Protein AF-A0A966VGM2-F1 (afdb_monomer_lite)

Radius of gyration: 14.32 Å; chains: 1; bounding box: 36×23×39 Å

Structure (mmCIF, N/CA/C/O backbone):
data_AF-A0A966VGM2-F1
#
_entry.id   AF-A0A966VGM2-F1
#
loop_
_atom_site.group_PDB
_atom_site.id
_atom_site.type_symbol
_atom_site.label_atom_id
_atom_site.label_alt_id
_atom_site.label_comp_id
_atom_site.label_asym_id
_atom_site.label_entity_id
_atom_site.label_seq_id
_atom_site.pdbx_PDB_ins_code
_atom_site.Cartn_x
_atom_site.Cartn_y
_atom_site.Cartn_z
_atom_site.occupancy
_atom_site.B_iso_or_equiv
_atom_site.auth_seq_id
_atom_site.auth_comp_id
_atom_site.auth_asym_id
_atom_site.auth_atom_id
_atom_site.pdbx_PDB_model_num
ATOM 1 N N . MET A 1 1 ? -4.845 -1.650 6.986 1.00 97.81 1 MET A N 1
ATOM 2 C CA . MET A 1 1 ? -4.794 -2.638 5.882 1.00 97.81 1 MET A CA 1
ATOM 3 C C . MET A 1 1 ? -4.108 -2.008 4.676 1.00 97.81 1 MET A C 1
ATOM 5 O O . MET A 1 1 ? -4.682 -1.084 4.110 1.00 97.81 1 MET A O 1
ATOM 9 N N . THR A 1 2 ? -2.915 -2.464 4.280 1.00 98.44 2 THR A N 1
ATOM 10 C CA . THR A 1 2 ? -2.231 -1.922 3.086 1.00 98.44 2 THR A CA 1
ATOM 11 C C . THR A 1 2 ? -2.669 -2.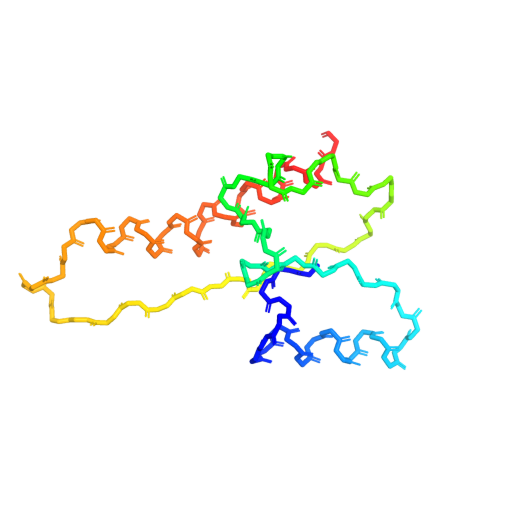641 1.805 1.00 98.44 2 THR A C 1
ATOM 13 O O . THR A 1 2 ? -2.985 -3.825 1.851 1.00 98.44 2 THR A O 1
ATOM 16 N N . GLY A 1 3 ? -2.741 -1.945 0.665 1.00 97.94 3 GLY A N 1
ATOM 17 C CA . GLY A 1 3 ? -3.244 -2.524 -0.595 1.00 97.94 3 GLY A CA 1
ATOM 18 C C . GLY A 1 3 ? -4.753 -2.800 -0.575 1.00 97.94 3 GLY A C 1
ATOM 19 O O . GLY A 1 3 ? -5.237 -3.751 -1.186 1.00 97.94 3 GLY A O 1
ATOM 20 N N . SER A 1 4 ? -5.501 -2.012 0.199 1.00 97.88 4 SER A N 1
ATOM 21 C CA . SER A 1 4 ? -6.901 -2.281 0.550 1.00 97.88 4 SER A CA 1
ATOM 22 C C . SER A 1 4 ? -7.918 -2.118 -0.591 1.00 97.88 4 SER A C 1
ATOM 24 O O . SER A 1 4 ? -9.064 -2.544 -0.446 1.00 97.88 4 SER A O 1
ATOM 26 N N . ASN A 1 5 ? -7.551 -1.514 -1.726 1.00 96.75 5 ASN A N 1
ATOM 27 C CA . ASN A 1 5 ? -8.532 -1.074 -2.721 1.00 96.75 5 ASN A CA 1
ATOM 28 C C . ASN A 1 5 ? -8.879 -2.136 -3.787 1.00 96.75 5 ASN A C 1
ATOM 30 O O . ASN A 1 5 ? -9.870 -1.997 -4.508 1.00 96.75 5 ASN A O 1
ATOM 34 N N . ALA A 1 6 ? -8.090 -3.205 -3.928 1.00 94.88 6 ALA A N 1
ATOM 35 C CA . ALA A 1 6 ? -8.329 -4.246 -4.932 1.00 94.88 6 ALA A CA 1
ATOM 36 C C . ALA A 1 6 ? -7.828 -5.633 -4.496 1.00 94.88 6 ALA A C 1
ATOM 38 O O . ALA A 1 6 ? -7.146 -5.777 -3.485 1.00 94.88 6 ALA A O 1
ATOM 39 N N . GLY A 1 7 ? -8.178 -6.659 -5.281 1.00 96.38 7 GLY A N 1
ATOM 40 C CA . GLY A 1 7 ? -7.643 -8.017 -5.146 1.00 96.38 7 GLY A CA 1
ATOM 41 C C . GLY A 1 7 ? -7.805 -8.616 -3.746 1.00 96.38 7 GLY A C 1
ATOM 42 O O . GLY A 1 7 ? -8.860 -8.492 -3.120 1.00 96.38 7 GLY A O 1
ATOM 43 N N . LEU A 1 8 ? -6.738 -9.261 -3.268 1.00 97.31 8 LEU A N 1
ATO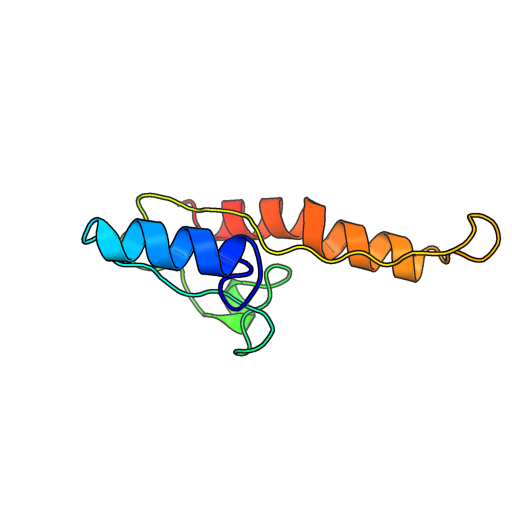M 44 C CA . LEU A 1 8 ? -6.683 -9.901 -1.951 1.00 97.31 8 LEU A CA 1
ATOM 45 C C . LEU A 1 8 ? -6.891 -8.900 -0.810 1.00 97.31 8 LEU A C 1
ATOM 47 O O . LEU A 1 8 ? -7.647 -9.193 0.113 1.00 97.31 8 LEU A O 1
ATOM 51 N N . GLY A 1 9 ? -6.301 -7.705 -0.893 1.00 97.81 9 GLY A N 1
ATOM 52 C CA . GLY A 1 9 ? -6.454 -6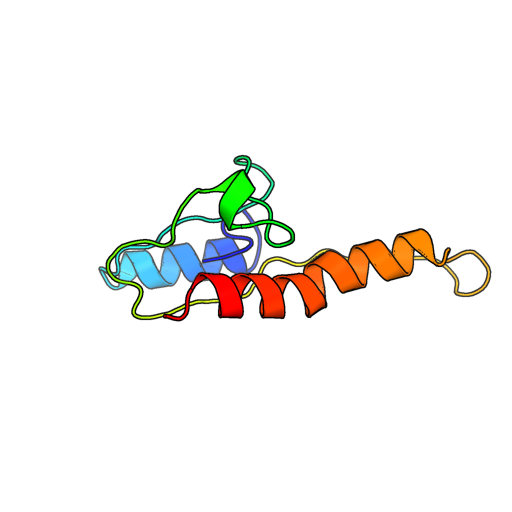.685 0.144 1.00 97.81 9 GLY A CA 1
ATOM 53 C C . GLY A 1 9 ? -7.913 -6.271 0.334 1.00 97.81 9 GLY A C 1
ATOM 54 O O . GLY A 1 9 ? -8.405 -6.272 1.459 1.00 97.81 9 GLY A O 1
ATOM 55 N N . LYS A 1 10 ? -8.654 -6.036 -0.758 1.00 98.19 10 LYS A N 1
ATOM 56 C CA . LYS A 1 10 ? -10.099 -5.745 -0.688 1.00 98.19 10 LYS A CA 1
ATOM 57 C C . LYS A 1 10 ? -10.912 -6.916 -0.126 1.00 98.19 10 LYS A C 1
ATOM 59 O O . LYS A 1 10 ? -11.875 -6.699 0.605 1.00 98.19 10 LYS A O 1
ATOM 64 N N . ALA A 1 11 ? -10.538 -8.155 -0.447 1.00 98.50 11 ALA A N 1
ATOM 65 C CA . ALA A 1 11 ? -11.197 -9.332 0.116 1.00 98.50 11 ALA A CA 1
ATOM 66 C C . ALA A 1 11 ? -10.988 -9.432 1.638 1.00 98.50 11 ALA A C 1
ATOM 68 O O . ALA A 1 11 ? -11.945 -9.706 2.361 1.00 98.50 11 ALA A O 1
ATOM 69 N N . ILE A 1 12 ? -9.776 -9.143 2.125 1.00 98.25 12 ILE A N 1
ATOM 70 C CA . ILE A 1 12 ? -9.463 -9.103 3.560 1.00 98.25 12 ILE A CA 1
ATOM 71 C C . ILE A 1 12 ? -10.252 -7.990 4.256 1.00 98.25 12 ILE A C 1
ATOM 73 O O . ILE A 1 12 ? -10.866 -8.254 5.285 1.00 98.25 12 ILE A O 1
ATOM 77 N N . VAL A 1 13 ? -10.309 -6.782 3.678 1.00 98.44 13 VAL A N 1
ATOM 78 C CA . VAL A 1 13 ? -11.156 -5.687 4.193 1.00 98.44 13 VAL A CA 1
ATOM 79 C C . VAL A 1 13 ? -12.595 -6.161 4.369 1.00 98.44 13 VAL A C 1
ATOM 81 O O . VAL A 1 13 ? -13.149 -6.046 5.456 1.00 98.44 13 VAL A O 1
ATOM 84 N N . ASN A 1 14 ? -13.199 -6.720 3.316 1.00 98.38 14 ASN A N 1
ATOM 85 C CA . ASN A 1 14 ? -14.594 -7.156 3.358 1.00 98.38 14 ASN A CA 1
ATOM 86 C C . ASN A 1 14 ? -14.829 -8.231 4.429 1.00 98.38 14 ASN A C 1
ATOM 88 O O . ASN A 1 14 ? -15.871 -8.228 5.081 1.00 98.38 14 ASN A O 1
ATOM 92 N N . ALA A 1 15 ? -13.874 -9.147 4.609 1.00 98.31 15 ALA A N 1
ATOM 93 C CA . ALA A 1 15 ? -13.946 -10.167 5.648 1.00 98.31 15 ALA A CA 1
ATOM 94 C C . ALA A 1 15 ? -13.882 -9.549 7.052 1.00 98.31 15 ALA A C 1
ATOM 96 O O . ALA A 1 15 ? -14.713 -9.882 7.890 1.00 98.31 15 ALA A O 1
ATOM 97 N N . LEU A 1 16 ? -12.954 -8.618 7.296 1.00 98.06 16 LEU A N 1
ATOM 98 C CA . LEU A 1 16 ? -12.821 -7.932 8.584 1.00 98.06 16 LEU A CA 1
ATOM 99 C C . LEU A 1 16 ? -14.066 -7.100 8.921 1.00 98.06 16 LEU A C 1
ATOM 101 O O . LEU A 1 16 ? -14.592 -7.217 10.023 1.00 98.06 16 LEU A O 1
ATOM 105 N N . LEU A 1 17 ? -14.586 -6.338 7.954 1.00 97.81 17 LEU A N 1
ATOM 106 C CA . LEU A 1 17 ? -15.810 -5.549 8.127 1.00 97.81 17 LEU A CA 1
ATOM 107 C C . LEU A 1 17 ? -17.030 -6.431 8.433 1.00 97.81 17 LEU A C 1
ATOM 109 O O . LEU A 1 17 ? -17.880 -6.049 9.226 1.00 97.81 17 LEU A O 1
ATOM 113 N N . LYS A 1 18 ? -17.115 -7.632 7.842 1.00 98.31 18 LYS A N 1
ATOM 114 C CA . LYS A 1 18 ? -18.188 -8.600 8.134 1.00 98.31 18 LYS A CA 1
ATOM 115 C C . LYS A 1 18 ? -18.140 -9.132 9.575 1.00 98.31 18 LYS A C 1
ATOM 117 O O . LYS A 1 18 ? -19.148 -9.629 10.067 1.00 98.31 18 LYS A O 1
ATOM 122 N N . HIS A 1 19 ? -16.981 -9.055 10.219 1.00 97.62 19 HIS A N 1
ATOM 123 C CA . HIS A 1 19 ? -16.765 -9.442 11.611 1.00 97.62 19 HIS A CA 1
ATOM 124 C C . HIS A 1 19 ? -16.698 -8.224 12.552 1.00 97.62 19 HIS A C 1
ATOM 126 O O . HIS A 1 19 ? -16.119 -8.322 13.630 1.00 97.62 19 HIS A O 1
ATOM 132 N N . ASP A 1 20 ? -17.290 -7.092 12.148 1.00 96.94 20 ASP A N 1
ATOM 133 C CA . ASP A 1 20 ? -17.430 -5.866 12.947 1.00 96.94 20 ASP A CA 1
ATOM 134 C C . ASP A 1 20 ? -16.095 -5.248 13.410 1.00 96.94 20 ASP A C 1
ATOM 136 O O . ASP A 1 20 ? -16.027 -4.547 14.421 1.00 96.94 20 ASP A O 1
ATOM 140 N N . HIS A 1 21 ? -15.015 -5.483 12.660 1.00 97.88 21 HIS A N 1
ATOM 141 C CA . HIS A 1 21 ? -13.739 -4.806 12.886 1.00 97.88 21 HIS A CA 1
ATOM 142 C C . HIS A 1 21 ? -13.706 -3.438 12.192 1.00 97.88 21 HIS A C 1
ATOM 144 O O . HIS A 1 21 ? -14.106 -3.309 11.034 1.00 97.88 21 HIS A O 1
ATOM 150 N N . GLU A 1 22 ? -13.153 -2.427 12.866 1.00 97.81 22 GLU A N 1
ATOM 151 C CA . GLU A 1 22 ? -12.773 -1.160 12.233 1.00 97.81 22 GLU A CA 1
ATOM 152 C C . GLU A 1 22 ? -11.534 -1.374 11.354 1.00 97.81 22 GLU A C 1
ATOM 154 O O . GLU A 1 22 ? -10.565 -2.020 11.762 1.00 97.81 22 GLU A O 1
ATOM 159 N N . VAL A 1 23 ? -11.559 -0.851 10.125 1.00 97.62 23 VAL A N 1
ATOM 160 C CA . VAL A 1 23 ? -10.471 -1.042 9.161 1.00 97.62 23 VAL A CA 1
ATOM 161 C C . VAL A 1 23 ? -10.000 0.298 8.613 1.00 97.62 23 VAL A C 1
ATOM 163 O O . VAL A 1 23 ? -10.691 0.941 7.828 1.00 97.62 23 VAL A O 1
ATOM 166 N N . TYR A 1 24 ? -8.763 0.672 8.943 1.00 97.38 24 TYR A N 1
ATOM 167 C CA . TYR A 1 24 ? -8.065 1.769 8.273 1.00 97.38 24 TYR A CA 1
ATOM 168 C C . TYR A 1 24 ? -7.583 1.321 6.887 1.00 97.38 24 TYR A C 1
ATOM 170 O O . TYR A 1 24 ? -6.783 0.380 6.749 1.00 97.38 24 TYR A O 1
ATOM 178 N N . HIS A 1 25 ? -8.084 1.992 5.852 1.00 97.62 25 HIS A N 1
ATOM 179 C CA . HIS A 1 25 ? -7.733 1.740 4.459 1.00 97.62 25 HIS A CA 1
ATOM 180 C C . HIS A 1 25 ? -6.449 2.475 4.088 1.00 97.62 25 HIS A C 1
ATOM 182 O O . HIS A 1 25 ? -6.390 3.697 4.143 1.00 97.62 25 HIS A O 1
ATOM 188 N N . PHE A 1 26 ? -5.433 1.730 3.662 1.00 98.31 26 PHE A N 1
ATOM 189 C CA . PHE A 1 26 ? -4.161 2.288 3.224 1.00 98.31 26 PHE A CA 1
ATOM 190 C C . PHE A 1 26 ? -3.865 1.761 1.816 1.00 98.31 26 PHE A C 1
ATOM 192 O O . PHE A 1 26 ? -3.673 0.561 1.613 1.00 98.31 26 PHE A O 1
ATOM 199 N N . ASP A 1 27 ? -3.922 2.619 0.803 1.00 98.31 27 ASP A N 1
ATOM 200 C CA . ASP A 1 27 ? -3.709 2.221 -0.590 1.00 98.31 27 ASP A CA 1
ATOM 201 C C . ASP A 1 27 ? -3.198 3.394 -1.431 1.00 98.31 27 ASP A C 1
ATOM 203 O O . ASP A 1 27 ? -3.688 4.521 -1.318 1.00 98.31 27 ASP A O 1
ATOM 207 N N . LYS A 1 28 ? -2.259 3.107 -2.338 1.00 97.56 28 LYS A N 1
ATOM 208 C CA . LYS A 1 28 ? -1.653 4.109 -3.222 1.00 97.56 28 LYS A CA 1
ATOM 209 C C . LYS A 1 28 ? -2.698 4.814 -4.091 1.00 97.56 28 LYS A C 1
ATOM 211 O O . LYS A 1 28 ? -2.543 5.988 -4.405 1.00 97.56 28 LYS A O 1
ATOM 216 N N . LYS A 1 29 ? -3.799 4.137 -4.440 1.00 96.56 29 LYS A N 1
ATOM 217 C CA . LYS A 1 29 ? -4.900 4.706 -5.239 1.00 96.56 29 LYS A CA 1
ATOM 218 C C . LYS A 1 29 ? -5.692 5.798 -4.518 1.00 96.56 29 LYS A C 1
ATOM 220 O O . LYS A 1 29 ? -6.391 6.547 -5.191 1.00 96.56 29 LYS A O 1
ATOM 225 N N . ILE A 1 30 ? -5.605 5.874 -3.191 1.00 96.69 30 ILE A N 1
ATOM 226 C CA . ILE A 1 30 ? -6.225 6.935 -2.382 1.00 96.69 30 ILE A CA 1
ATOM 227 C C . ILE A 1 30 ? -5.178 7.863 -1.749 1.00 96.69 30 ILE A C 1
ATOM 229 O O . ILE A 1 30 ? -5.508 8.644 -0.868 1.00 96.69 30 ILE A O 1
ATOM 233 N N . GLY A 1 31 ? -3.929 7.801 -2.224 1.00 97.44 31 GLY A N 1
ATOM 234 C CA . GLY A 1 31 ? -2.856 8.713 -1.824 1.00 97.44 31 GLY A CA 1
ATOM 235 C C . GLY A 1 31 ? -1.945 8.212 -0.704 1.00 97.44 31 GLY A C 1
ATOM 236 O O . GLY A 1 31 ? -1.011 8.923 -0.357 1.00 97.44 31 GLY A O 1
ATOM 237 N N . HIS A 1 32 ? -2.152 7.001 -0.177 1.00 98.12 32 HIS A N 1
ATOM 238 C CA . HIS A 1 32 ? -1.343 6.460 0.920 1.00 98.12 32 HIS A CA 1
ATOM 239 C C . HIS A 1 32 ? -0.293 5.475 0.398 1.00 98.12 32 HIS A C 1
ATOM 241 O O . HIS A 1 32 ? -0.630 4.434 -0.174 1.00 98.12 32 HIS A O 1
ATOM 247 N N . ASP A 1 33 ? 0.986 5.787 0.589 1.00 98.38 33 ASP A N 1
ATOM 248 C CA . ASP A 1 33 ? 2.101 5.025 0.028 1.00 98.38 33 ASP A CA 1
ATOM 249 C C . ASP A 1 33 ? 2.943 4.387 1.138 1.00 98.38 33 ASP A C 1
ATOM 251 O O . ASP A 1 33 ? 3.438 5.042 2.054 1.00 98.38 33 ASP A O 1
ATOM 255 N N . VAL A 1 34 ? 3.086 3.061 1.057 1.00 98.62 34 VAL A N 1
ATOM 256 C CA . VAL A 1 34 ? 3.756 2.244 2.080 1.00 98.62 34 VAL A CA 1
ATOM 257 C C . VAL A 1 34 ? 5.248 2.549 2.191 1.00 98.62 34 VAL A C 1
ATOM 259 O O . VAL A 1 34 ? 5.884 2.178 3.175 1.00 98.62 34 VAL A O 1
ATOM 262 N N . ARG A 1 35 ? 5.821 3.226 1.192 1.00 98.38 35 ARG A N 1
ATOM 263 C CA . ARG A 1 35 ? 7.228 3.642 1.181 1.00 98.38 35 ARG A CA 1
ATOM 264 C C . ARG A 1 35 ? 7.485 4.851 2.086 1.00 98.38 35 ARG A C 1
ATOM 266 O O . ARG A 1 35 ? 8.612 5.029 2.548 1.00 98.38 35 ARG A O 1
ATOM 273 N N . ASN A 1 36 ? 6.453 5.647 2.362 1.00 98.00 36 ASN A N 1
ATOM 274 C CA . ASN A 1 36 ? 6.495 6.887 3.138 1.00 98.00 36 ASN A CA 1
ATOM 275 C C . ASN A 1 36 ? 5.163 7.109 3.892 1.00 98.00 36 ASN A C 1
ATOM 277 O O . ASN A 1 36 ? 4.401 8.024 3.566 1.00 98.00 36 ASN A O 1
ATOM 281 N N . PRO A 1 37 ? 4.856 6.269 4.897 1.00 97.94 37 PRO A N 1
ATOM 282 C CA . PRO A 1 37 ? 3.561 6.305 5.574 1.00 97.94 37 PRO A CA 1
ATOM 283 C C . PRO A 1 37 ? 3.295 7.600 6.344 1.00 97.94 37 PRO A C 1
ATOM 285 O O . PRO A 1 37 ? 2.216 8.159 6.191 1.00 97.94 37 PRO A O 1
ATOM 288 N N . GLU A 1 38 ? 4.283 8.120 7.076 1.00 96.88 38 GLU A N 1
ATOM 289 C CA . GLU A 1 38 ? 4.142 9.379 7.825 1.00 96.88 38 GLU A CA 1
ATOM 290 C C . GLU A 1 38 ? 3.775 10.548 6.898 1.00 96.88 38 GLU A C 1
ATOM 292 O O . GLU A 1 38 ? 2.823 11.274 7.154 1.00 96.88 38 GLU A O 1
ATOM 297 N N . ASP A 1 39 ? 4.466 10.688 5.765 1.00 97.81 39 ASP A N 1
ATOM 298 C CA . ASP A 1 39 ? 4.218 11.795 4.834 1.00 97.81 39 ASP A CA 1
ATOM 299 C C . ASP A 1 39 ? 2.893 11.645 4.072 1.00 97.81 39 ASP A C 1
ATOM 301 O O . ASP A 1 39 ? 2.280 12.637 3.679 1.00 97.81 39 ASP A O 1
ATOM 305 N N . SER A 1 40 ? 2.466 10.406 3.808 1.00 97.56 40 SER A N 1
ATOM 306 C CA . SER A 1 40 ? 1.297 10.125 2.966 1.00 97.56 40 SER A CA 1
ATOM 307 C C . SER A 1 40 ? -0.004 9.924 3.745 1.00 97.56 40 SER A C 1
ATOM 309 O O . SER A 1 40 ? -1.081 10.002 3.152 1.00 97.56 40 SER A O 1
ATOM 311 N N . TYR A 1 41 ? 0.068 9.664 5.052 1.00 97.06 41 TYR A N 1
ATOM 312 C CA . TYR A 1 41 ? -1.090 9.454 5.927 1.00 97.06 41 TYR A CA 1
ATOM 313 C C . TYR A 1 41 ? -1.086 10.377 7.155 1.00 97.06 41 TYR A C 1
ATOM 315 O O . TYR A 1 41 ? -2.153 10.760 7.630 1.00 97.06 41 TYR A O 1
ATOM 323 N N . GLY A 1 42 ? 0.091 10.764 7.646 1.00 96.31 42 GLY A N 1
ATOM 324 C CA . GLY A 1 42 ? 0.278 11.381 8.957 1.00 96.31 42 GLY A CA 1
ATOM 325 C C . GLY A 1 42 ? 0.650 10.342 10.023 1.00 96.31 42 GLY A C 1
ATOM 326 O O . GLY A 1 42 ? 1.102 9.247 9.674 1.00 96.31 42 GLY A O 1
ATOM 327 N N . PRO A 1 43 ? 0.449 10.651 11.316 1.00 96.06 43 PRO A N 1
ATOM 328 C CA . PRO A 1 43 ? 0.756 9.715 12.391 1.00 96.06 43 PRO A CA 1
ATOM 329 C C . PRO A 1 43 ? -0.136 8.463 12.316 1.00 96.06 43 PRO A C 1
ATOM 331 O O . PRO A 1 43 ? -1.240 8.515 11.753 1.00 96.06 43 PRO A O 1
ATOM 334 N N . PRO A 1 44 ? 0.306 7.327 12.885 1.00 95.62 44 PRO A N 1
ATOM 335 C CA . PRO A 1 44 ? -0.530 6.137 12.978 1.00 95.62 44 PRO A CA 1
ATOM 336 C C . PRO A 1 44 ? -1.783 6.409 13.828 1.00 95.62 44 PRO A C 1
ATOM 338 O O . PRO A 1 44 ? -1.772 7.304 14.676 1.00 95.62 44 PRO A O 1
ATOM 341 N N . PRO A 1 45 ? -2.872 5.639 13.635 1.00 93.94 45 PRO A N 1
ATOM 342 C CA . PRO A 1 45 ? -4.031 5.705 14.517 1.00 93.94 45 PRO A CA 1
ATOM 343 C C . PRO A 1 45 ? -3.633 5.473 15.979 1.00 93.94 45 PRO A C 1
ATOM 345 O O . PRO A 1 45 ? -2.818 4.593 16.255 1.00 93.94 45 PRO A O 1
ATOM 348 N N . ASP A 1 46 ? -4.277 6.187 16.908 1.00 92.25 46 ASP A N 1
ATOM 349 C CA . ASP A 1 46 ? -4.011 6.084 18.355 1.00 92.25 46 ASP A CA 1
ATOM 350 C C . ASP A 1 46 ? -4.067 4.641 18.876 1.00 92.25 46 ASP A C 1
ATOM 352 O O . ASP A 1 46 ? -3.378 4.271 19.829 1.00 92.25 46 ASP A O 1
ATOM 356 N N . ARG A 1 47 ? -4.903 3.812 18.244 1.00 93.75 47 ARG A N 1
ATOM 357 C CA . ARG A 1 47 ? -4.998 2.386 18.515 1.00 93.75 47 ARG A CA 1
ATOM 358 C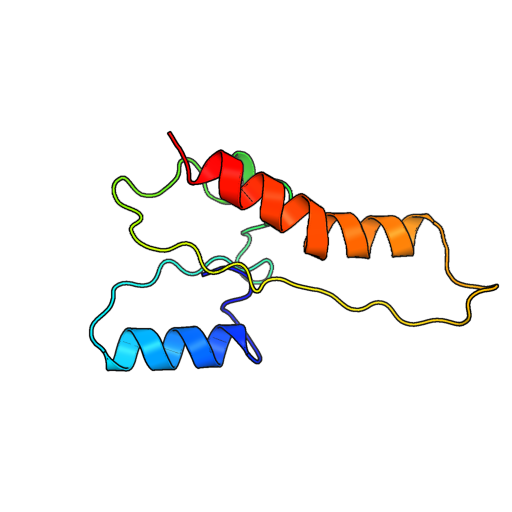 C . ARG A 1 47 ? -4.937 1.593 17.216 1.00 93.75 47 ARG A C 1
ATOM 360 O O . ARG A 1 47 ? -5.824 1.692 16.372 1.00 93.75 47 ARG A O 1
ATOM 367 N N . LEU A 1 48 ? -3.921 0.743 17.106 1.00 95.88 48 LEU A N 1
ATOM 368 C CA . LEU A 1 48 ? -3.744 -0.186 15.997 1.00 95.88 48 LEU A CA 1
ATOM 369 C C . LEU A 1 48 ? -3.459 -1.590 16.536 1.00 95.88 48 LEU A C 1
ATOM 371 O O . LEU A 1 48 ? -2.327 -1.919 16.877 1.00 95.88 48 LEU A O 1
ATOM 375 N N . ASP A 1 49 ? -4.494 -2.429 16.611 1.00 97.12 49 ASP A N 1
ATOM 376 C CA . ASP A 1 49 ? -4.349 -3.796 17.133 1.00 97.12 49 ASP A CA 1
ATOM 377 C C . ASP A 1 49 ? -3.712 -4.754 16.106 1.00 97.12 49 ASP A C 1
ATOM 379 O O . ASP A 1 49 ? -3.018 -5.701 16.474 1.00 97.12 49 ASP A O 1
ATOM 383 N N . ILE A 1 50 ? -3.964 -4.538 14.806 1.00 97.19 50 ILE A N 1
ATOM 384 C CA . ILE A 1 50 ? -3.501 -5.414 13.720 1.00 97.19 50 ILE A CA 1
ATOM 385 C C . ILE A 1 50 ? -3.045 -4.576 12.522 1.00 97.19 50 ILE A C 1
ATOM 387 O O . ILE A 1 50 ? -3.830 -3.840 11.920 1.00 97.19 50 ILE A O 1
ATOM 391 N N . LEU A 1 51 ? -1.799 -4.785 12.091 1.00 98.19 51 LEU A N 1
ATOM 392 C CA . LEU A 1 51 ? -1.302 -4.337 10.792 1.00 98.19 51 LEU A CA 1
ATOM 393 C C . LEU A 1 51 ? -1.275 -5.512 9.808 1.00 98.19 51 LEU A C 1
ATOM 395 O O . LEU A 1 51 ? -0.520 -6.465 9.976 1.00 98.19 51 LEU A O 1
ATOM 399 N N . VAL A 1 52 ? -2.058 -5.413 8.733 1.00 98.31 52 VAL A N 1
ATOM 400 C CA . VAL A 1 52 ? -1.992 -6.356 7.607 1.00 98.31 52 VAL A CA 1
ATOM 401 C C . VAL A 1 52 ? -1.243 -5.707 6.446 1.00 98.31 52 VAL A C 1
ATOM 403 O O . VAL A 1 52 ? -1.756 -4.779 5.808 1.00 98.31 52 VAL A O 1
ATOM 406 N N . ASN A 1 53 ? -0.040 -6.214 6.177 1.00 98.44 53 ASN A N 1
ATOM 407 C CA . ASN A 1 53 ? 0.789 -5.823 5.042 1.00 98.44 53 ASN A CA 1
ATOM 408 C C . ASN A 1 53 ? 0.411 -6.643 3.798 1.00 98.44 53 ASN A C 1
ATOM 410 O O . ASN A 1 53 ? 0.719 -7.828 3.721 1.00 98.44 53 ASN A O 1
ATOM 414 N N . CYS A 1 54 ? -0.275 -6.021 2.839 1.00 98.38 54 CYS A N 1
ATOM 415 C CA . CYS A 1 54 ? -0.724 -6.674 1.599 1.00 98.38 54 CYS A CA 1
ATOM 416 C C . CYS A 1 54 ? -0.555 -5.793 0.351 1.00 98.38 54 CYS A C 1
ATOM 418 O O . CYS A 1 54 ? -0.817 -6.247 -0.762 1.00 98.38 54 CYS A O 1
ATOM 420 N N . ALA A 1 55 ? -0.104 -4.543 0.501 1.00 98.31 55 ALA A N 1
ATOM 421 C CA . ALA A 1 55 ? 0.326 -3.751 -0.642 1.00 98.31 55 ALA A CA 1
ATOM 422 C C . ALA A 1 55 ? 1.477 -4.466 -1.352 1.00 98.31 55 ALA A C 1
ATOM 424 O O . ALA A 1 55 ? 2.469 -4.838 -0.728 1.00 98.31 55 ALA A O 1
ATOM 425 N N . GLY A 1 56 ? 1.331 -4.635 -2.660 1.00 98.00 56 GLY A N 1
ATOM 426 C CA . GLY A 1 56 ? 2.361 -5.225 -3.485 1.00 98.00 56 GLY A CA 1
ATOM 427 C C . GLY A 1 56 ? 2.158 -4.889 -4.950 1.00 98.00 56 GLY A C 1
ATOM 428 O O . GLY A 1 56 ? 1.033 -4.671 -5.407 1.00 98.00 56 GLY A O 1
ATOM 429 N N . ILE A 1 57 ? 3.263 -4.851 -5.679 1.00 97.94 57 ILE A N 1
ATOM 430 C CA . ILE A 1 57 ? 3.293 -4.724 -7.131 1.00 97.94 57 ILE A CA 1
ATOM 431 C C . ILE A 1 57 ? 4.049 -5.899 -7.738 1.00 97.94 57 ILE A C 1
ATOM 433 O O . ILE A 1 57 ? 4.835 -6.575 -7.074 1.00 97.94 57 ILE A O 1
ATOM 437 N N . ASN A 1 58 ? 3.809 -6.129 -9.020 1.00 96.94 58 ASN A N 1
ATOM 438 C CA . ASN A 1 58 ? 4.541 -7.106 -9.801 1.00 96.94 58 ASN A CA 1
ATOM 439 C C . ASN A 1 58 ? 4.906 -6.463 -11.136 1.00 96.94 58 ASN A C 1
ATOM 441 O O . ASN A 1 58 ? 4.014 -6.137 -11.920 1.00 96.94 58 ASN A O 1
ATOM 445 N N . ILE A 1 59 ? 6.199 -6.261 -11.364 1.00 97.38 59 ILE A N 1
ATOM 446 C CA . ILE A 1 59 ? 6.743 -5.859 -12.659 1.00 97.38 59 ILE A CA 1
ATOM 447 C C . ILE A 1 59 ? 7.388 -7.113 -13.241 1.00 97.38 59 ILE A C 1
ATOM 449 O O . ILE A 1 59 ? 8.151 -7.788 -12.556 1.00 97.38 59 ILE A O 1
ATOM 453 N N . THR A 1 60 ? 7.040 -7.458 -14.477 1.00 96.06 60 THR A N 1
ATOM 454 C CA . THR A 1 60 ? 7.495 -8.690 -15.130 1.00 96.06 60 THR A CA 1
ATOM 455 C C . THR A 1 60 ? 8.256 -8.363 -16.401 1.00 96.06 60 THR A C 1
ATOM 457 O O . THR A 1 60 ? 7.756 -7.599 -17.224 1.00 96.06 60 THR A O 1
ATOM 460 N N . GLY A 1 61 ? 9.402 -9.005 -16.594 1.00 93.69 61 GLY A N 1
ATOM 461 C CA . GLY A 1 61 ? 10.225 -8.882 -17.791 1.00 93.69 61 GLY A CA 1
ATOM 462 C C . GLY A 1 61 ? 11.234 -10.023 -17.870 1.00 93.69 61 GLY A C 1
ATOM 463 O O . GLY A 1 61 ? 11.378 -10.798 -16.920 1.00 93.69 61 GLY A O 1
ATOM 464 N N . TRP A 1 62 ? 11.904 -10.141 -19.012 1.00 97.12 62 TRP A N 1
ATOM 465 C CA . TRP A 1 62 ? 13.050 -11.037 -19.159 1.00 97.12 62 TRP A CA 1
ATOM 466 C C . TRP A 1 62 ? 14.223 -10.524 -18.329 1.00 97.12 62 TRP A C 1
ATOM 468 O O . TRP A 1 62 ? 14.366 -9.318 -18.154 1.00 97.12 62 TRP A O 1
ATOM 478 N N . LEU A 1 63 ? 15.054 -11.427 -17.804 1.00 94.88 63 LEU A N 1
ATOM 479 C CA . LEU A 1 63 ? 16.118 -11.066 -16.862 1.00 94.88 63 LEU A CA 1
ATOM 480 C C . LEU A 1 63 ? 17.117 -10.071 -17.470 1.00 94.88 63 LEU A C 1
ATOM 482 O O . LEU A 1 63 ? 17.582 -9.173 -16.779 1.00 94.88 63 LEU A O 1
ATOM 486 N N . GLU A 1 64 ? 17.435 -10.235 -18.752 1.00 96.19 64 GLU A N 1
ATOM 487 C CA . GLU A 1 64 ? 18.337 -9.372 -19.514 1.00 96.19 64 GLU A CA 1
ATOM 488 C C . GLU A 1 64 ? 17.799 -7.951 -19.731 1.00 96.19 64 GLU A C 1
ATOM 490 O O . GLU A 1 64 ? 18.591 -7.018 -19.859 1.00 96.19 64 GLU A O 1
ATOM 495 N N . ASP A 1 65 ? 16.475 -7.790 -19.729 1.00 96.06 65 ASP A N 1
ATOM 496 C CA . ASP A 1 65 ? 15.790 -6.515 -19.956 1.00 96.06 65 ASP A CA 1
ATOM 497 C C . ASP A 1 65 ? 15.303 -5.880 -18.645 1.00 96.06 65 ASP A C 1
ATOM 499 O O . ASP A 1 65 ? 14.909 -4.713 -18.629 1.00 96.06 65 ASP A O 1
ATOM 503 N N . PHE A 1 66 ? 15.315 -6.637 -17.544 1.00 96.62 66 PHE A N 1
ATOM 504 C CA . PHE A 1 66 ? 14.804 -6.193 -16.256 1.00 96.62 66 PHE A CA 1
ATOM 505 C C . PHE A 1 66 ? 15.795 -5.245 -15.587 1.00 96.62 66 PHE A C 1
ATOM 507 O O . PHE A 1 66 ? 16.870 -5.639 -15.123 1.00 96.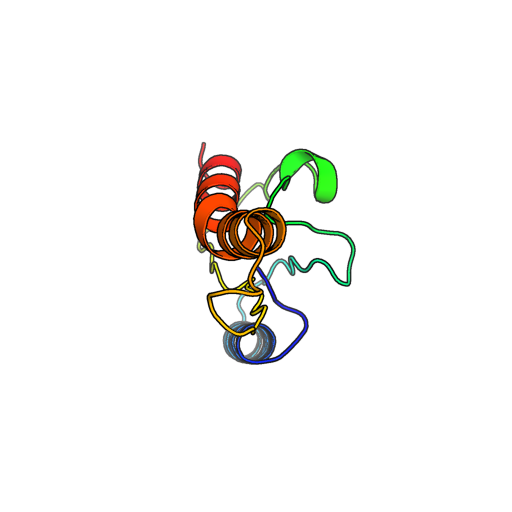62 66 PHE A O 1
ATOM 514 N N . SER A 1 67 ? 15.436 -3.968 -15.531 1.00 97.25 67 SER A N 1
ATOM 515 C CA . SER A 1 67 ? 16.325 -2.947 -14.999 1.00 97.25 67 SER A CA 1
ATOM 516 C C . SER A 1 67 ? 16.433 -3.020 -13.475 1.00 97.25 67 SER A C 1
ATOM 518 O O . SER A 1 67 ? 15.498 -3.398 -12.765 1.00 97.25 67 SER A O 1
ATOM 520 N N . SER A 1 68 ? 17.569 -2.566 -12.938 1.00 97.31 68 SER A N 1
ATOM 521 C CA . SER A 1 68 ? 17.728 -2.400 -11.488 1.00 97.31 68 SER A CA 1
ATOM 522 C C . SER A 1 68 ? 16.675 -1.460 -10.897 1.00 97.31 68 SER A C 1
ATOM 524 O O . SER A 1 68 ? 16.215 -1.702 -9.793 1.00 97.31 68 SER A O 1
ATOM 526 N N . ALA A 1 69 ? 16.230 -0.442 -11.642 1.00 97.75 69 ALA A N 1
ATOM 527 C CA . ALA A 1 69 ? 15.186 0.471 -11.181 1.00 97.75 69 ALA A CA 1
ATOM 528 C C . ALA A 1 69 ? 13.818 -0.221 -11.028 1.00 97.75 69 ALA A C 1
ATOM 530 O O . ALA A 1 69 ? 13.096 0.053 -10.073 1.00 97.75 69 ALA A O 1
ATOM 531 N N . GLU A 1 70 ? 13.457 -1.133 -11.936 1.00 97.94 70 GLU A N 1
ATOM 532 C CA . GLU A 1 70 ? 12.231 -1.935 -11.811 1.00 97.94 70 GLU A CA 1
ATOM 533 C C . GLU A 1 70 ? 12.322 -2.920 -10.644 1.00 97.94 70 GLU A C 1
ATOM 535 O O . GLU A 1 70 ? 11.350 -3.108 -9.910 1.00 97.94 70 GLU A O 1
ATOM 540 N N . TRP A 1 71 ? 13.499 -3.514 -10.439 1.00 97.38 71 TRP A N 1
ATOM 541 C CA . TRP A 1 71 ? 13.766 -4.370 -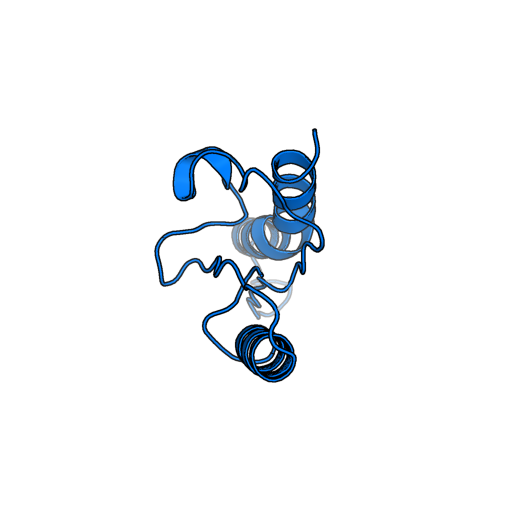9.285 1.00 97.38 71 TRP A CA 1
ATOM 542 C C . TRP A 1 71 ? 13.637 -3.613 -7.969 1.00 97.38 71 TRP A C 1
ATOM 544 O O . TRP A 1 71 ? 12.935 -4.061 -7.058 1.00 97.38 71 TRP A O 1
ATOM 554 N N . ASP A 1 72 ? 14.258 -2.441 -7.901 1.00 98.06 72 ASP A N 1
ATOM 555 C CA . ASP A 1 72 ? 14.209 -1.571 -6.738 1.00 98.06 72 ASP A CA 1
ATOM 556 C C . ASP A 1 72 ? 12.776 -1.108 -6.466 1.00 98.06 72 ASP A C 1
ATOM 558 O O . ASP A 1 72 ? 12.361 -1.142 -5.315 1.00 98.06 72 ASP A O 1
ATOM 562 N N . GLU A 1 73 ? 11.972 -0.781 -7.485 1.00 98.25 73 GLU A N 1
ATOM 563 C CA . GLU A 1 73 ? 10.561 -0.405 -7.303 1.00 98.25 73 GLU A CA 1
ATOM 564 C C . GLU A 1 73 ? 9.738 -1.558 -6.698 1.00 98.25 73 GLU A C 1
ATOM 566 O O . GLU A 1 73 ? 8.956 -1.345 -5.764 1.00 98.25 73 GLU A O 1
ATOM 571 N N . VAL A 1 74 ? 9.935 -2.798 -7.171 1.00 98.38 74 VAL A N 1
ATOM 572 C CA . VAL A 1 74 ? 9.271 -3.985 -6.602 1.00 98.38 74 VAL A CA 1
ATOM 573 C C . VAL A 1 74 ? 9.693 -4.201 -5.150 1.00 98.38 74 VAL A C 1
ATOM 575 O O . VAL A 1 74 ? 8.833 -4.419 -4.294 1.00 98.38 74 VAL A O 1
ATOM 578 N N . LEU A 1 75 ? 10.989 -4.128 -4.840 1.00 98.56 75 LEU A N 1
ATOM 579 C CA . LEU A 1 75 ? 11.483 -4.319 -3.474 1.00 98.56 75 LEU A CA 1
ATOM 580 C C . LEU A 1 75 ? 11.104 -3.168 -2.537 1.00 98.56 75 LEU A C 1
ATOM 582 O O . LEU A 1 75 ? 10.785 -3.414 -1.368 1.00 98.56 75 LEU A O 1
ATOM 586 N N . ASP A 1 76 ? 11.093 -1.932 -3.030 1.00 98.62 76 ASP A N 1
ATOM 587 C CA . ASP A 1 76 ? 10.722 -0.753 -2.256 1.00 98.62 76 ASP A CA 1
ATOM 588 C C . ASP A 1 76 ? 9.269 -0.859 -1.782 1.00 98.62 76 ASP A C 1
ATOM 590 O O . ASP A 1 76 ? 8.976 -0.550 -0.626 1.00 98.62 76 ASP A O 1
ATOM 594 N N . VAL A 1 77 ? 8.361 -1.357 -2.626 1.00 98.56 77 VAL A N 1
ATOM 595 C CA . VAL A 1 77 ? 6.965 -1.585 -2.232 1.00 98.56 77 VAL A CA 1
ATOM 596 C C . VAL A 1 77 ? 6.816 -2.872 -1.416 1.00 98.56 77 VAL A C 1
ATOM 598 O O . VAL A 1 77 ? 6.282 -2.837 -0.307 1.00 98.56 77 VAL A O 1
ATOM 601 N N . ASN A 1 78 ? 7.284 -4.008 -1.938 1.00 98.56 78 ASN A N 1
ATOM 602 C CA . ASN A 1 78 ? 6.904 -5.329 -1.425 1.00 98.56 78 ASN A CA 1
ATOM 603 C C . ASN A 1 78 ? 7.702 -5.759 -0.189 1.00 98.56 78 ASN A C 1
ATOM 605 O O . ASN A 1 78 ? 7.213 -6.575 0.587 1.00 98.56 78 ASN A O 1
ATOM 609 N N . ALA A 1 79 ? 8.925 -5.255 -0.008 1.00 98.44 79 ALA A N 1
ATOM 610 C CA . ALA A 1 79 ? 9.788 -5.629 1.112 1.00 98.44 79 ALA A CA 1
ATOM 611 C C . ALA A 1 79 ? 10.014 -4.445 2.055 1.00 98.44 79 ALA A C 1
ATOM 613 O O . ALA A 1 79 ? 9.652 -4.490 3.233 1.00 98.44 79 ALA A O 1
ATOM 614 N N . LYS A 1 80 ? 10.561 -3.345 1.538 1.00 98.62 80 LYS A N 1
ATOM 615 C CA . LYS A 1 80 ? 10.842 -2.155 2.348 1.00 98.62 80 LYS A CA 1
ATOM 616 C C . LYS A 1 80 ? 9.562 -1.478 2.827 1.00 98.62 80 LYS A C 1
ATOM 618 O O . LYS A 1 80 ? 9.541 -1.003 3.958 1.00 98.62 80 LYS A O 1
ATOM 623 N N . GLY A 1 81 ? 8.490 -1.493 2.034 1.00 98.62 81 GLY A N 1
ATOM 624 C CA . GLY A 1 81 ? 7.177 -1.005 2.452 1.00 98.62 81 GLY A CA 1
ATOM 625 C C . GLY A 1 81 ? 6.663 -1.714 3.707 1.00 98.62 81 GLY A C 1
ATOM 626 O O . GLY A 1 81 ? 6.205 -1.059 4.636 1.00 98.62 81 GLY A O 1
ATOM 627 N N . ILE A 1 82 ? 6.836 -3.037 3.807 1.00 98.50 82 ILE A N 1
ATOM 628 C CA . ILE A 1 82 ? 6.473 -3.814 5.008 1.00 98.50 82 ILE A CA 1
ATOM 629 C C . ILE A 1 82 ? 7.267 -3.335 6.224 1.00 98.50 82 ILE A C 1
ATOM 631 O O . ILE A 1 82 ? 6.698 -3.120 7.297 1.00 98.50 82 ILE A O 1
ATOM 635 N N . PHE A 1 83 ? 8.575 -3.142 6.055 1.00 98.50 83 PHE A N 1
ATOM 636 C CA . PHE A 1 83 ? 9.447 -2.632 7.110 1.00 98.50 83 PHE A CA 1
ATOM 637 C C . PHE A 1 83 ? 9.034 -1.221 7.554 1.00 98.50 83 PHE A C 1
ATOM 639 O O . PHE A 1 83 ? 8.873 -0.983 8.748 1.00 98.50 83 PHE A O 1
ATOM 646 N N . LYS A 1 84 ? 8.795 -0.307 6.607 1.00 98.62 84 LYS A N 1
ATOM 647 C CA . LYS A 1 84 ? 8.394 1.082 6.877 1.00 98.62 84 LYS A CA 1
ATOM 648 C C . LYS A 1 84 ? 7.040 1.177 7.567 1.00 98.62 84 LYS A C 1
ATOM 650 O O . LYS A 1 84 ? 6.926 1.891 8.556 1.00 98.62 84 LYS A O 1
ATOM 655 N N . MET A 1 85 ? 6.050 0.421 7.098 1.00 98.56 85 MET A N 1
ATOM 656 C CA . MET A 1 85 ? 4.739 0.350 7.742 1.00 98.56 85 MET A CA 1
ATOM 657 C C . MET A 1 85 ? 4.837 -0.219 9.155 1.00 98.56 85 MET A C 1
ATOM 659 O O . MET A 1 85 ? 4.186 0.294 10.055 1.00 98.56 85 MET A O 1
ATOM 663 N N . SER A 1 86 ? 5.667 -1.245 9.363 1.00 98.25 86 SER A N 1
ATOM 664 C CA . SER A 1 86 ? 5.885 -1.824 10.694 1.00 98.25 86 SER A CA 1
ATOM 665 C C . SER A 1 86 ? 6.574 -0.839 11.640 1.00 98.25 86 SER A C 1
ATOM 667 O O . SER A 1 86 ? 6.161 -0.734 12.786 1.00 98.25 86 SER A O 1
ATOM 669 N N . GLN A 1 87 ? 7.580 -0.090 11.171 1.00 97.75 87 GLN A N 1
ATOM 670 C CA . GLN A 1 87 ? 8.211 0.969 11.968 1.00 97.75 87 GLN A CA 1
ATOM 671 C C . GLN A 1 87 ? 7.229 2.087 12.324 1.00 97.75 87 GLN A C 1
ATOM 673 O O . GLN A 1 87 ? 7.223 2.539 13.456 1.00 97.75 87 GLN A O 1
ATOM 678 N N . TRP A 1 88 ? 6.419 2.530 11.363 1.00 97.69 88 TRP A N 1
ATOM 679 C CA . TRP A 1 88 ? 5.446 3.606 11.561 1.00 97.69 88 TRP A CA 1
ATOM 680 C C . TRP A 1 88 ? 4.297 3.208 12.495 1.00 97.69 88 TRP A C 1
ATOM 682 O O . TRP A 1 88 ? 3.793 4.034 13.242 1.00 97.69 88 TRP A O 1
ATOM 692 N N . ALA A 1 89 ? 3.886 1.941 12.461 1.00 96.81 89 ALA A N 1
ATOM 693 C CA . ALA A 1 89 ? 2.795 1.410 13.272 1.00 96.81 89 ALA A CA 1
ATOM 694 C C . ALA A 1 89 ? 3.184 1.080 14.723 1.00 96.81 89 ALA A C 1
ATOM 696 O O . ALA A 1 89 ? 2.294 0.852 15.543 1.00 96.81 89 ALA A O 1
ATOM 697 N N . LEU A 1 90 ? 4.481 0.967 15.023 1.00 91.62 90 LEU A N 1
ATOM 698 C CA . LEU A 1 90 ? 4.977 0.590 16.345 1.00 91.62 90 LEU A CA 1
ATOM 699 C C . LEU A 1 90 ? 5.437 1.829 17.139 1.00 91.62 90 LEU A C 1
ATOM 701 O O . LEU A 1 90 ? 5.915 2.780 16.523 1.00 91.62 90 LEU A O 1
ATOM 705 N N . PRO A 1 91 ? 5.308 1.818 18.482 1.00 75.88 91 PRO A N 1
ATOM 706 C CA . PRO A 1 91 ? 5.787 2.898 19.349 1.00 75.88 91 PRO A CA 1
ATOM 707 C C . PRO A 1 91 ? 7.309 3.084 19.340 1.00 75.88 91 PRO A C 1
ATOM 709 O O . PRO A 1 91 ? 8.034 2.068 19.201 1.00 75.88 91 PRO A O 1
#

Secondary structure (DSSP, 8-state):
-BTTTSHHHHHHHHHHHHTT-----B-GGGT--TTSHHHHH-SPPS--S-------------TTT--HHHHHHHHIIIIIHHHHHHHHH--

pLDDT: mean 97.15, std 2.62, range [75.88, 98.62]

Foldseek 3Di:
DEPCPDDPNVVVVVVCVVVVHDDDYAYVVVQHALLCRCVRPNADPPDDPDDDQDFFDDDDDDPVPCDPVNVCVRCSRRPVSVVSNVVRNDD

Sequence (91 aa):
MTGSNAGLGKAIVNALLKHDHEVYHFDKKIGHDVRNPEDSYGPPPDRLDILVNCAGINITGWLEDFSSAEWDEVLDVNAKGIFKMSQWALP